Protein AF-A0A939C4G8-F1 (afdb_monomer)

Secondary structure (DSSP, 8-state):
-HHHHHHHHHHHHHHHHHHHHHHHHH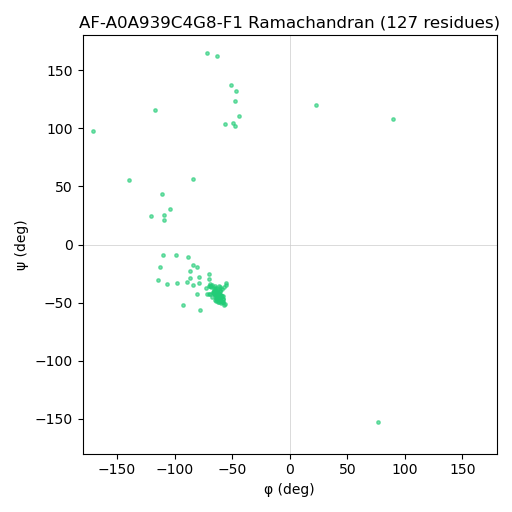HHHHHHHHHHHHHHHHTTSHHHHHHHHHHHHIIIIISHHHHHHHHHHHHHHHHHHHHHHHIIIIIHHHT---------SHHHHHHHHHHHHHHHHS-------

Sequence (129 aa):
MIEAMLPALFVLFSITEFFGDMVFVLKIFVLLTIISFIVMHLGKGPLAIILIVGISWFVLFGAFWFFGSVYVLMMLLLFGVSGILIDFFFVGGMGGPQEQTPISHGIDLKQKRGAMMAQARGGPRRMMR

Foldseek 3Di:
DVVVVVVVVVVVVVVVVVVVVVLVVLLVVLLVVLLVVLCVPVNDDPVSVVSSVVVSCCCSPPPVVPSSVVVVVVVVVVVVVVVVVCCVPPVVVVPDPPPPPPPPPPVVVVVVVVVVVVVVVDDDDDDDD

Solvent-accessible surface area (backbone atoms only — not comparable to full-atom values): 7527 Å² total; per-residue (Å²): 113,70,81,69,45,54,61,53,52,50,51,54,49,52,52,52,52,51,53,51,52,52,54,52,55,49,48,52,54,52,46,51,49,50,46,51,52,41,42,74,75,63,38,89,45,75,67,35,52,55,46,42,54,54,50,43,50,44,41,68,72,71,42,31,77,58,56,52,50,52,49,51,54,51,49,51,50,51,52,51,53,50,49,53,51,46,45,61,61,53,56,56,63,77,62,56,74,83,72,74,73,91,72,81,58,68,64,56,55,52,54,56,51,52,53,53,53,52,63,72,72,65,74,77,94,78,80,90,132

Mean predicted aligned error: 16.16 Å

pLDDT: mean 78.55, std 17.25, range [41.41, 95.81]

Radius of gyration: 36.56 Å; Cα contacts (8 Å, |Δi|>4): 32; chains: 1; bounding box: 114×70×55 Å

Organism: NCBI:txid3101447

Structure (mmCIF, N/CA/C/O backbone):
data_AF-A0A939C4G8-F1
#
_entry.id   AF-A0A939C4G8-F1
#
loop_
_atom_site.group_PDB
_atom_site.id
_atom_site.type_symbol
_atom_site.label_atom_id
_atom_site.label_alt_id
_atom_site.label_comp_id
_atom_site.label_asym_id
_atom_site.label_entity_id
_atom_site.label_seq_id
_atom_site.pdbx_PDB_ins_code
_atom_site.Cartn_x
_atom_site.Cartn_y
_atom_site.Cartn_z
_atom_site.occupancy
_atom_site.B_iso_or_equiv
_atom_site.auth_seq_id
_atom_site.auth_comp_id
_atom_site.auth_asym_id
_atom_site.auth_atom_id
_atom_site.pdbx_PDB_model_num
ATOM 1 N N . MET A 1 1 ? 26.650 -4.615 -33.624 1.00 62.28 1 MET A N 1
ATOM 2 C CA . MET A 1 1 ? 25.763 -5.363 -32.700 1.00 62.28 1 MET A CA 1
ATOM 3 C C . MET A 1 1 ? 25.749 -4.766 -31.296 1.00 62.28 1 MET A C 1
ATOM 5 O O . MET A 1 1 ? 24.661 -4.500 -30.818 1.00 62.28 1 MET A O 1
ATOM 9 N N . ILE A 1 2 ? 26.899 -4.488 -30.667 1.00 65.19 2 ILE A N 1
ATOM 10 C CA . ILE A 1 2 ? 26.976 -3.955 -29.286 1.00 65.19 2 ILE A CA 1
ATOM 11 C C . ILE A 1 2 ? 26.310 -2.567 -29.138 1.00 65.19 2 ILE A C 1
ATOM 13 O O . ILE A 1 2 ? 25.524 -2.363 -28.219 1.00 65.19 2 ILE A O 1
ATOM 17 N N . GLU A 1 3 ? 26.528 -1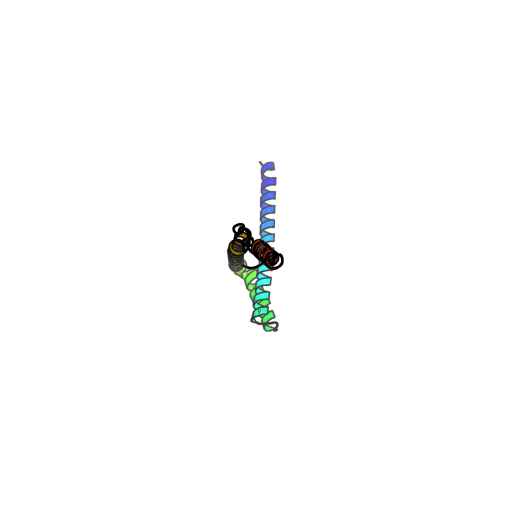.661 -30.098 1.00 68.81 3 GLU A N 1
ATOM 18 C CA . GLU A 1 3 ? 25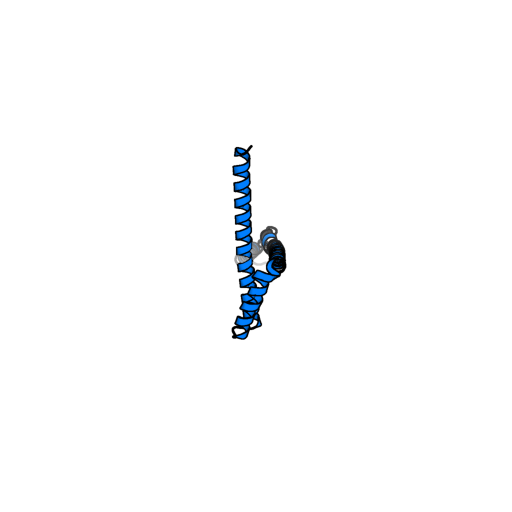.918 -0.313 -30.159 1.00 68.81 3 GLU A CA 1
ATOM 19 C C . GLU A 1 3 ? 24.376 -0.329 -30.112 1.00 68.81 3 GLU A C 1
ATOM 21 O O . GLU A 1 3 ? 23.757 0.550 -29.525 1.00 68.81 3 GLU A O 1
ATOM 26 N N . ALA A 1 4 ? 23.738 -1.360 -30.682 1.00 72.94 4 ALA A N 1
ATOM 27 C CA . ALA A 1 4 ? 22.280 -1.509 -30.679 1.00 72.94 4 ALA A CA 1
ATOM 28 C C . ALA A 1 4 ? 21.740 -2.168 -29.392 1.00 72.94 4 ALA A C 1
ATOM 30 O O . ALA A 1 4 ? 20.553 -2.062 -29.098 1.00 72.94 4 ALA A O 1
ATOM 31 N N . MET A 1 5 ? 22.596 -2.842 -28.614 1.00 71.50 5 MET A N 1
ATOM 32 C CA . MET A 1 5 ? 22.212 -3.510 -27.362 1.00 71.50 5 MET A CA 1
ATOM 33 C C . MET A 1 5 ? 22.252 -2.565 -26.154 1.00 71.50 5 MET A C 1
ATOM 35 O O . MET A 1 5 ? 21.472 -2.744 -25.222 1.00 71.50 5 MET A O 1
ATOM 39 N N . LEU A 1 6 ? 23.108 -1.539 -26.182 1.00 78.75 6 LEU A N 1
ATOM 40 C CA . LEU A 1 6 ? 23.199 -0.497 -25.150 1.00 78.75 6 LEU A CA 1
ATOM 41 C C . LEU A 1 6 ? 21.874 0.250 -24.889 1.00 78.75 6 LEU A C 1
ATOM 43 O O . LEU A 1 6 ? 21.456 0.297 -23.730 1.00 78.75 6 LEU A O 1
ATOM 47 N N . PRO A 1 7 ? 21.162 0.784 -25.903 1.00 81.94 7 PRO A N 1
ATOM 48 C CA . PRO A 1 7 ? 19.889 1.466 -25.669 1.00 81.94 7 PRO A CA 1
ATOM 49 C C . PRO A 1 7 ? 18.793 0.505 -25.188 1.00 81.94 7 PRO A C 1
ATOM 51 O O . PRO A 1 7 ? 17.990 0.874 -24.337 1.00 81.94 7 PRO A O 1
ATOM 54 N N . ALA A 1 8 ? 18.779 -0.743 -25.667 1.00 81.44 8 ALA A N 1
ATOM 55 C CA . ALA A 1 8 ? 17.812 -1.748 -25.226 1.00 81.44 8 ALA A CA 1
ATOM 56 C C . ALA A 1 8 ? 18.019 -2.149 -23.754 1.00 81.44 8 ALA A C 1
ATOM 58 O O . ALA A 1 8 ? 17.048 -2.261 -23.007 1.00 81.44 8 ALA A O 1
ATOM 59 N N . LEU A 1 9 ? 19.273 -2.313 -23.318 1.00 82.06 9 LEU A N 1
ATOM 60 C CA . LEU A 1 9 ? 19.614 -2.566 -21.915 1.00 82.06 9 LEU A CA 1
ATOM 61 C C . LEU A 1 9 ? 19.226 -1.393 -21.015 1.00 82.06 9 LEU A C 1
ATOM 63 O O . LEU A 1 9 ? 18.670 -1.615 -19.943 1.00 82.06 9 LEU A O 1
ATOM 67 N N . PHE A 1 10 ? 19.472 -0.161 -21.463 1.00 85.06 10 PHE A N 1
ATOM 68 C CA . PHE A 1 10 ? 19.080 1.037 -20.723 1.00 85.06 10 PHE A CA 1
ATOM 69 C C . PHE A 1 10 ? 17.557 1.136 -20.552 1.00 85.06 10 PHE A C 1
ATOM 71 O O . PHE A 1 10 ? 17.072 1.375 -19.448 1.00 85.06 10 PHE A O 1
ATOM 78 N N . VAL A 1 11 ? 16.790 0.882 -21.618 1.00 84.62 11 VAL A N 1
ATOM 79 C CA . VAL A 1 11 ? 15.318 0.866 -21.560 1.00 84.62 11 VAL A CA 1
ATOM 80 C C . VAL A 1 11 ? 14.811 -0.243 -20.636 1.00 84.62 11 VAL A C 1
ATOM 82 O O . VAL A 1 11 ? 13.945 0.009 -19.803 1.00 84.62 11 VAL A O 1
ATOM 85 N N . LEU A 1 12 ? 15.362 -1.455 -20.732 1.00 81.19 12 LEU A N 1
ATOM 86 C CA . LEU A 1 12 ? 14.971 -2.573 -19.870 1.00 81.19 12 LEU A CA 1
ATOM 87 C C . LEU A 1 12 ? 15.261 -2.278 -18.389 1.00 81.19 12 LEU A C 1
ATOM 89 O O . LEU A 1 12 ? 14.435 -2.570 -17.521 1.00 81.19 12 LEU A O 1
ATOM 93 N N . PHE A 1 13 ? 16.414 -1.672 -18.108 1.00 86.31 13 PHE A N 1
ATOM 94 C CA . PHE A 1 13 ? 16.793 -1.247 -16.766 1.00 86.31 13 PHE A CA 1
ATOM 95 C C . PHE A 1 13 ? 15.822 -0.190 -16.223 1.00 86.31 13 PHE A C 1
ATOM 97 O O . PHE A 1 13 ? 15.243 -0.395 -15.160 1.00 86.31 13 PHE A O 1
ATOM 104 N N . SER A 1 14 ? 15.536 0.858 -17.002 1.00 85.12 14 SER A N 1
ATOM 105 C CA . SER A 1 14 ? 14.605 1.924 -16.612 1.00 85.12 14 SER A CA 1
ATOM 106 C C . SER A 1 14 ? 13.181 1.411 -16.358 1.00 85.12 14 SER A C 1
ATOM 108 O O . SER A 1 14 ? 12.541 1.805 -15.384 1.00 85.12 14 SER A O 1
ATOM 110 N N . ILE A 1 15 ? 12.690 0.481 -17.184 1.00 86.44 15 ILE A N 1
ATOM 111 C CA . ILE A 1 15 ? 11.386 -0.162 -16.969 1.00 86.44 15 ILE A CA 1
ATOM 112 C C . ILE A 1 15 ? 11.390 -0.966 -15.662 1.00 86.44 15 ILE A C 1
ATOM 114 O O . ILE A 1 15 ? 10.424 -0.919 -14.903 1.00 86.44 15 ILE A O 1
ATOM 118 N N . THR A 1 16 ? 12.472 -1.694 -15.381 1.00 88.94 16 THR A N 1
ATOM 119 C CA . THR A 1 16 ? 12.589 -2.502 -14.159 1.00 88.94 16 THR A CA 1
ATOM 120 C C . THR A 1 16 ? 12.606 -1.625 -12.905 1.00 88.94 16 THR A C 1
ATOM 122 O O . THR A 1 16 ? 11.913 -1.946 -11.939 1.00 88.94 16 THR A O 1
ATOM 125 N N . GLU A 1 17 ? 13.330 -0.502 -12.930 1.00 88.38 17 GLU A N 1
ATOM 126 C CA . GLU A 1 17 ? 13.321 0.494 -11.848 1.00 88.38 17 GLU A CA 1
ATOM 127 C C . GLU A 1 17 ? 11.923 1.077 -11.637 1.00 88.38 17 GLU A C 1
ATOM 129 O O . GLU A 1 17 ? 11.413 1.068 -10.518 1.00 88.38 17 GLU A O 1
ATOM 134 N N . PHE A 1 18 ? 11.249 1.469 -12.722 1.00 90.06 18 PHE A N 1
ATOM 135 C CA . PHE A 1 18 ? 9.884 1.985 -12.662 1.00 90.06 18 PHE A CA 1
ATOM 136 C C . PHE A 1 18 ? 8.904 0.990 -12.019 1.00 90.06 18 PHE A C 1
ATOM 138 O O . PHE A 1 18 ? 8.099 1.363 -11.163 1.00 90.06 18 PHE A O 1
ATOM 145 N N . PHE A 1 19 ? 8.968 -0.295 -12.385 1.00 89.25 19 PHE A N 1
ATOM 146 C CA . PHE A 1 19 ? 8.139 -1.319 -11.742 1.00 89.25 19 PHE A CA 1
ATOM 147 C C . PHE A 1 19 ? 8.497 -1.516 -10.265 1.00 89.25 19 PHE A C 1
ATOM 149 O O . PHE A 1 19 ? 7.596 -1.731 -9.449 1.00 89.25 19 PHE A O 1
ATOM 156 N N . GLY A 1 20 ? 9.779 -1.412 -9.909 1.00 90.50 20 GLY A N 1
ATOM 157 C CA . GLY A 1 20 ? 10.233 -1.408 -8.518 1.00 90.50 20 GLY A CA 1
ATOM 158 C C . GLY A 1 20 ? 9.595 -0.277 -7.709 1.00 90.50 20 GLY A C 1
ATOM 159 O O . GLY A 1 20 ? 9.031 -0.529 -6.638 1.00 90.50 20 GLY A O 1
ATOM 160 N N . ASP A 1 2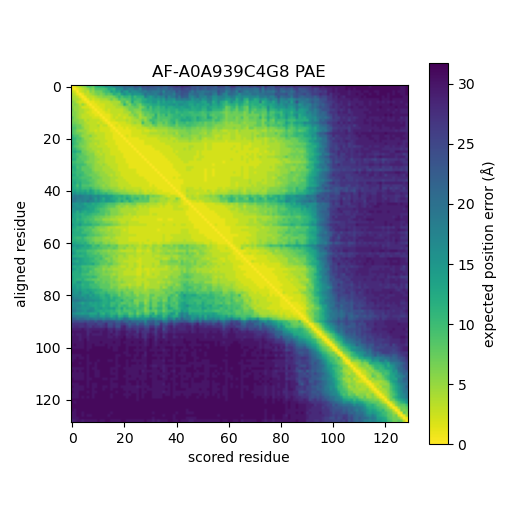1 ? 9.588 0.933 -8.263 1.00 91.88 21 ASP A N 1
ATOM 161 C CA . ASP A 1 21 ? 8.976 2.111 -7.646 1.00 91.88 21 ASP A CA 1
ATOM 162 C C . ASP A 1 21 ? 7.459 1.950 -7.487 1.00 91.88 21 ASP A C 1
ATOM 164 O O . ASP A 1 21 ? 6.905 2.222 -6.420 1.00 91.88 21 ASP A O 1
ATOM 168 N N . MET A 1 22 ? 6.767 1.430 -8.505 1.00 92.19 22 MET A N 1
ATOM 169 C CA . MET A 1 22 ? 5.324 1.162 -8.429 1.00 92.19 22 MET A CA 1
ATOM 170 C C . MET A 1 22 ? 4.976 0.119 -7.364 1.00 92.19 22 MET A C 1
ATOM 172 O O . MET A 1 22 ? 4.015 0.294 -6.610 1.00 92.19 22 MET A O 1
ATOM 176 N N . VAL A 1 23 ? 5.773 -0.945 -7.247 1.00 90.94 23 VAL A N 1
ATOM 177 C CA . VAL A 1 23 ? 5.611 -1.955 -6.191 1.00 90.94 23 VAL A CA 1
ATOM 178 C C . VAL A 1 23 ? 5.846 -1.347 -4.809 1.00 90.94 23 VAL A C 1
ATOM 180 O O . VAL A 1 23 ? 5.106 -1.652 -3.869 1.00 90.94 23 VAL A O 1
ATOM 183 N N . PHE A 1 24 ? 6.841 -0.472 -4.669 1.00 92.31 24 PHE A N 1
ATOM 184 C CA . PHE A 1 24 ? 7.102 0.235 -3.418 1.00 92.31 24 PHE A CA 1
ATOM 185 C C . PHE A 1 24 ? 5.929 1.140 -3.018 1.00 92.31 24 PHE A C 1
ATOM 187 O O . PHE A 1 24 ? 5.450 1.067 -1.883 1.00 92.31 24 PHE A O 1
ATOM 194 N N . VAL A 1 25 ? 5.395 1.920 -3.957 1.00 94.25 25 VAL A N 1
ATOM 195 C CA . VAL A 1 25 ? 4.201 2.749 -3.737 1.00 94.25 25 VAL A CA 1
ATOM 196 C C . VAL A 1 25 ? 3.005 1.886 -3.323 1.00 94.25 25 VAL A C 1
ATOM 198 O O . VAL A 1 25 ? 2.323 2.196 -2.344 1.00 94.25 25 VAL A O 1
ATOM 201 N N . LEU A 1 26 ? 2.784 0.754 -3.996 1.00 93.44 26 LEU A N 1
ATOM 202 C CA . LEU A 1 26 ? 1.706 -0.177 -3.656 1.00 93.44 26 LEU A CA 1
ATOM 203 C C . LEU A 1 26 ? 1.842 -0.728 -2.225 1.00 93.44 26 LEU A C 1
ATOM 205 O O . LEU A 1 26 ? 0.845 -0.842 -1.510 1.00 93.44 26 LEU A O 1
ATOM 209 N N . LYS A 1 27 ? 3.066 -1.013 -1.764 1.00 92.69 27 LYS A N 1
ATOM 210 C CA . LYS A 1 27 ? 3.325 -1.417 -0.370 1.00 92.69 27 LYS A CA 1
ATOM 211 C C . LYS A 1 27 ? 2.915 -0.344 0.632 1.00 92.69 27 LYS A C 1
ATOM 213 O O . LYS A 1 27 ? 2.333 -0.686 1.661 1.00 92.69 27 LYS A O 1
ATOM 218 N N . ILE A 1 28 ? 3.168 0.930 0.334 1.00 94.12 28 ILE A N 1
ATOM 219 C CA . ILE A 1 28 ? 2.742 2.044 1.195 1.00 94.12 28 ILE A CA 1
ATOM 220 C C . ILE A 1 28 ? 1.214 2.088 1.287 1.00 94.12 28 ILE A C 1
ATOM 222 O O . ILE A 1 28 ? 0.666 2.177 2.385 1.00 94.12 28 ILE A O 1
ATOM 226 N N . PHE A 1 29 ? 0.510 1.970 0.162 1.00 94.00 29 PHE A N 1
ATOM 227 C CA . PHE A 1 29 ? -0.954 1.964 0.153 1.00 94.00 29 PHE A CA 1
ATOM 228 C C . PHE A 1 29 ? -1.554 0.792 0.938 1.00 94.00 29 PHE A C 1
ATOM 230 O O . PHE A 1 29 ? -2.477 0.982 1.737 1.00 94.0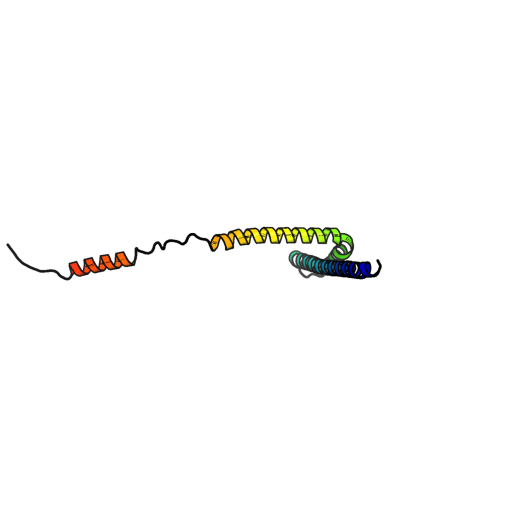0 29 PHE A O 1
ATOM 237 N N . VAL A 1 30 ? -1.008 -0.412 0.766 1.00 93.50 30 VAL A N 1
ATOM 238 C CA . VAL A 1 30 ? -1.426 -1.591 1.538 1.00 93.50 30 VAL A CA 1
ATOM 239 C C . VAL A 1 30 ? -1.144 -1.392 3.031 1.00 93.50 30 VAL A C 1
ATOM 241 O O . VAL A 1 30 ? -2.019 -1.665 3.852 1.00 93.50 30 VAL A O 1
ATOM 244 N N . LEU A 1 31 ? 0.021 -0.847 3.398 1.00 95.12 31 LEU A N 1
ATOM 245 C CA . LEU A 1 31 ? 0.359 -0.520 4.788 1.00 95.12 31 LEU A CA 1
ATOM 246 C C . LEU A 1 31 ? -0.657 0.452 5.403 1.00 95.12 31 LEU A C 1
ATOM 248 O O . LEU A 1 31 ? -1.190 0.190 6.480 1.00 95.12 31 LEU A O 1
ATOM 252 N N . LEU A 1 32 ? -0.963 1.550 4.708 1.00 95.31 32 LEU A N 1
ATOM 253 C CA . LEU A 1 32 ? -1.952 2.532 5.162 1.00 95.31 32 LEU A CA 1
ATOM 254 C C . LEU A 1 32 ? -3.343 1.909 5.312 1.00 95.31 32 LEU A C 1
ATOM 256 O O . LEU A 1 32 ? -4.058 2.226 6.261 1.00 95.31 32 LEU A O 1
ATOM 260 N N . THR A 1 33 ? -3.701 0.985 4.422 1.00 93.19 33 THR A N 1
ATOM 261 C CA . THR A 1 33 ? -4.970 0.250 4.486 1.00 93.19 33 THR A CA 1
ATOM 262 C C . THR A 1 33 ? -5.038 -0.639 5.728 1.00 93.19 33 THR A C 1
ATOM 264 O O . THR A 1 33 ? -6.048 -0.623 6.428 1.00 93.19 33 THR A O 1
ATOM 267 N N . ILE A 1 34 ? -3.959 -1.355 6.062 1.00 93.94 34 ILE A N 1
ATOM 268 C CA . ILE A 1 34 ? -3.869 -2.176 7.283 1.00 93.94 34 ILE A CA 1
ATOM 269 C C . ILE A 1 34 ? -3.978 -1.297 8.532 1.00 93.94 34 ILE A C 1
ATOM 271 O O . ILE A 1 34 ? -4.766 -1.598 9.430 1.00 93.94 34 ILE A O 1
ATOM 275 N N . ILE A 1 35 ? -3.222 -0.194 8.580 1.00 95.44 35 ILE A N 1
ATOM 276 C CA . ILE A 1 35 ? -3.260 0.752 9.703 1.00 95.44 35 ILE A CA 1
ATOM 277 C C . ILE A 1 35 ? -4.678 1.302 9.874 1.00 95.44 35 ILE A C 1
ATOM 279 O O . ILE A 1 35 ? -5.221 1.261 10.977 1.00 95.44 35 ILE A O 1
ATOM 283 N N . SER A 1 36 ? -5.291 1.778 8.789 1.00 94.81 36 SER A N 1
ATOM 284 C CA . SER A 1 36 ? -6.652 2.315 8.800 1.00 94.81 36 SER A CA 1
ATOM 285 C C . SER A 1 36 ? -7.6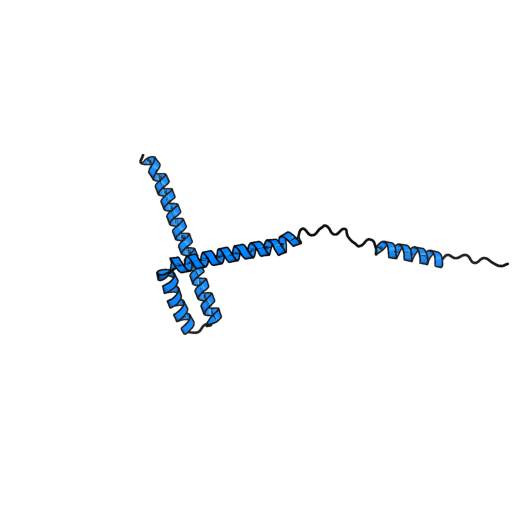60 1.271 9.281 1.00 94.81 36 SER A C 1
ATOM 287 O O . SER A 1 36 ? -8.427 1.543 10.203 1.00 94.81 36 SER A O 1
ATOM 289 N N . PHE A 1 37 ? -7.607 0.052 8.738 1.00 94.38 37 PHE A N 1
ATOM 290 C CA . PHE A 1 37 ? -8.494 -1.037 9.133 1.00 94.38 37 PHE A CA 1
ATOM 291 C C . PHE A 1 37 ? -8.388 -1.341 10.631 1.00 94.38 37 PHE A C 1
ATOM 293 O O . PHE A 1 37 ? -9.408 -1.380 11.323 1.00 94.38 37 PHE A O 1
ATOM 300 N N . ILE A 1 38 ? -7.168 -1.503 11.149 1.00 95.50 38 ILE A N 1
ATOM 301 C CA . ILE A 1 38 ? -6.954 -1.855 12.555 1.00 95.50 38 ILE A CA 1
ATOM 302 C C . ILE A 1 38 ? -7.383 -0.712 13.473 1.00 95.50 38 ILE A C 1
ATOM 304 O O . ILE A 1 38 ? -8.097 -0.952 14.444 1.00 95.50 38 ILE A O 1
ATOM 308 N N . VAL A 1 39 ? -7.014 0.530 13.160 1.00 94.88 39 VAL A N 1
ATOM 309 C CA . VAL A 1 39 ? -7.377 1.684 13.993 1.00 94.88 39 VAL A CA 1
ATOM 310 C C . VAL A 1 39 ? -8.891 1.909 14.015 1.00 94.88 39 VAL A C 1
ATOM 312 O O . VAL A 1 39 ? -9.427 2.247 15.070 1.00 94.88 39 VAL A O 1
ATOM 315 N N . MET A 1 40 ? -9.595 1.691 12.899 1.00 95.38 40 MET A N 1
ATOM 316 C CA . MET A 1 40 ? -11.055 1.837 12.850 1.00 95.38 40 MET A CA 1
ATOM 317 C C . MET A 1 40 ? -11.801 0.743 13.624 1.00 95.38 40 MET A C 1
ATOM 319 O O . MET A 1 40 ? -12.828 1.040 14.226 1.00 95.38 40 MET A O 1
ATOM 323 N N . HIS A 1 41 ? -11.308 -0.500 13.623 1.00 93.81 41 HIS A N 1
ATOM 324 C CA . HIS A 1 41 ? -12.038 -1.633 14.213 1.00 93.81 41 HIS A CA 1
ATOM 325 C C . HIS A 1 41 ? -11.588 -1.987 15.636 1.00 93.81 41 HIS A C 1
ATOM 327 O O . HIS A 1 41 ? -12.403 -2.420 16.446 1.00 93.81 41 HIS A O 1
ATOM 333 N N . LEU A 1 42 ? -10.302 -1.818 15.953 1.00 92.25 42 LEU A N 1
ATOM 334 C CA . LEU A 1 42 ? -9.707 -2.184 17.247 1.00 92.25 42 LEU A CA 1
ATOM 335 C C . LEU A 1 42 ? -9.311 -0.963 18.094 1.00 92.25 42 LEU A C 1
ATOM 337 O O . LEU A 1 42 ? -8.960 -1.108 19.266 1.00 92.25 42 LEU A O 1
ATOM 341 N N . GLY A 1 43 ? -9.367 0.246 17.529 1.00 90.81 43 GLY A N 1
ATOM 342 C CA . GLY A 1 43 ? -8.997 1.481 18.216 1.00 90.81 43 GLY A CA 1
ATOM 343 C C . GLY A 1 43 ? -7.482 1.685 18.331 1.00 90.81 43 GLY A C 1
ATOM 344 O O . GLY A 1 43 ? -6.702 1.234 17.496 1.00 90.81 43 GLY A O 1
ATOM 345 N N . LYS A 1 44 ? -7.053 2.414 19.371 1.00 90.69 44 LYS A N 1
ATOM 346 C CA . LYS A 1 44 ? -5.656 2.871 19.563 1.00 90.69 44 LYS A CA 1
ATOM 347 C C . LYS A 1 44 ? -4.921 2.165 20.713 1.00 90.69 44 LYS A C 1
ATOM 349 O O . LYS A 1 44 ? -3.974 2.711 21.270 1.00 90.69 44 LYS A O 1
ATOM 354 N N . GLY A 1 45 ? -5.384 0.983 21.118 1.00 93.31 45 GLY A N 1
ATOM 355 C CA . GLY A 1 45 ? -4.787 0.241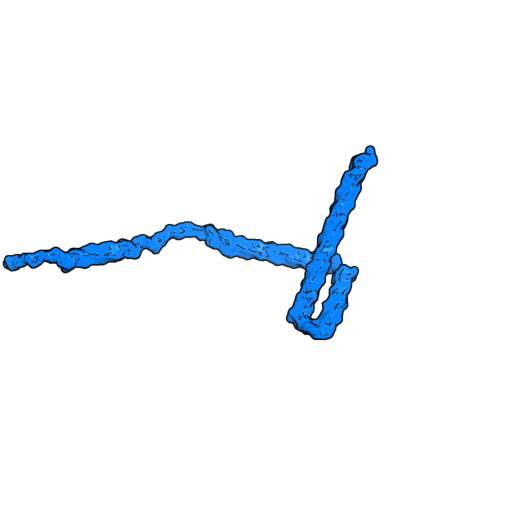 22.231 1.00 93.31 45 GLY A CA 1
ATOM 356 C C . GLY A 1 45 ? -3.409 -0.361 21.898 1.00 93.31 45 GLY A C 1
ATOM 357 O O . GLY A 1 45 ? -3.074 -0.516 20.724 1.00 93.31 45 GLY A O 1
ATOM 358 N N . PRO A 1 46 ? -2.626 -0.795 22.904 1.00 92.69 46 PRO A N 1
ATOM 359 C CA . PRO A 1 46 ? -1.342 -1.477 22.688 1.00 92.69 46 PRO A CA 1
ATOM 360 C C . PRO A 1 46 ? -1.459 -2.722 21.794 1.00 92.69 46 PRO A C 1
ATOM 362 O O . PRO A 1 46 ? -0.592 -2.987 20.964 1.00 92.69 46 PRO A O 1
ATOM 365 N N . LEU A 1 47 ? -2.578 -3.444 21.907 1.00 93.12 47 LEU A N 1
ATOM 366 C CA . LEU A 1 47 ? -2.905 -4.588 21.054 1.00 93.12 47 LEU A CA 1
ATOM 367 C C . LEU A 1 47 ? -3.029 -4.195 19.570 1.00 93.12 47 LEU A C 1
ATOM 369 O O . LEU A 1 47 ? -2.592 -4.946 18.703 1.00 93.12 47 LEU A O 1
ATOM 373 N N . ALA A 1 48 ? -3.557 -3.003 19.268 1.00 93.75 48 ALA A N 1
ATOM 374 C CA . ALA A 1 48 ? -3.660 -2.505 17.899 1.00 93.75 48 ALA A CA 1
ATOM 375 C C . ALA A 1 48 ? -2.272 -2.283 17.284 1.00 93.75 48 ALA A C 1
ATOM 377 O O . ALA A 1 48 ? -2.051 -2.646 16.136 1.00 93.75 48 ALA A O 1
ATOM 378 N N . ILE A 1 49 ? -1.313 -1.769 18.059 1.00 93.94 49 ILE A N 1
ATOM 379 C CA . ILE A 1 49 ? 0.068 -1.564 17.596 1.00 93.94 49 ILE A CA 1
ATOM 380 C C . ILE A 1 49 ? 0.730 -2.906 17.268 1.00 93.94 49 ILE A C 1
ATOM 382 O O . ILE A 1 49 ? 1.319 -3.052 16.198 1.00 93.94 49 ILE A O 1
ATOM 386 N N . ILE A 1 50 ? 0.592 -3.899 18.152 1.00 95.81 50 ILE A N 1
ATOM 387 C CA . ILE A 1 50 ? 1.151 -5.243 17.937 1.00 95.81 50 ILE A CA 1
ATOM 388 C C . ILE A 1 50 ? 0.562 -5.870 16.667 1.00 95.81 50 ILE A C 1
ATOM 390 O O . ILE A 1 50 ? 1.303 -6.417 15.851 1.00 95.81 50 ILE A O 1
ATOM 394 N N . LEU A 1 51 ? -0.753 -5.745 16.465 1.00 95.50 51 LEU A N 1
ATOM 395 C CA . LEU A 1 51 ? -1.419 -6.251 15.266 1.00 95.50 51 LEU A CA 1
ATOM 396 C C . LEU A 1 51 ? -0.998 -5.492 14.007 1.00 95.50 51 LEU A C 1
ATOM 398 O O . LEU A 1 51 ? -0.743 -6.134 12.992 1.00 95.50 51 LEU A O 1
ATOM 402 N N . ILE A 1 52 ? -0.869 -4.162 14.064 1.00 95.38 52 ILE A N 1
ATOM 403 C CA . ILE A 1 52 ? -0.381 -3.356 12.936 1.00 95.38 52 ILE A CA 1
ATOM 404 C C . ILE A 1 52 ? 0.996 -3.852 12.525 1.00 95.38 52 ILE A C 1
ATOM 406 O O . ILE A 1 52 ? 1.190 -4.167 11.356 1.00 95.38 52 ILE A O 1
ATOM 410 N N . VAL A 1 53 ? 1.935 -3.972 13.463 1.00 95.50 53 VAL A N 1
ATOM 411 C CA . VAL A 1 53 ? 3.303 -4.402 13.154 1.00 95.50 53 VAL A CA 1
ATOM 412 C C . VAL A 1 53 ? 3.321 -5.841 12.634 1.00 95.50 53 VAL A C 1
ATOM 414 O O . VAL A 1 53 ? 3.911 -6.097 11.586 1.00 95.50 53 VAL A O 1
ATOM 417 N N . GLY A 1 54 ? 2.640 -6.768 13.314 1.00 95.25 54 GLY A N 1
ATOM 418 C CA . GLY A 1 54 ? 2.633 -8.185 12.945 1.00 95.25 54 GLY A CA 1
ATOM 419 C C . GLY A 1 54 ? 1.987 -8.450 11.584 1.00 95.25 54 GLY A C 1
ATOM 420 O O . GLY A 1 54 ? 2.578 -9.117 10.733 1.00 95.25 54 GLY A O 1
ATOM 421 N N . ILE A 1 55 ? 0.800 -7.886 11.347 1.00 94.44 55 ILE A N 1
ATOM 422 C CA . ILE A 1 55 ? 0.075 -8.052 10.082 1.00 94.44 55 ILE A CA 1
ATOM 423 C C . ILE A 1 55 ? 0.808 -7.319 8.957 1.00 94.44 55 ILE A C 1
ATOM 425 O O . ILE A 1 55 ? 0.980 -7.892 7.884 1.00 94.44 55 ILE A O 1
ATOM 429 N N . SER A 1 56 ? 1.304 -6.098 9.189 1.00 94.56 56 SER A N 1
ATOM 430 C CA . SER A 1 56 ? 2.048 -5.359 8.157 1.00 94.56 56 SER A CA 1
ATOM 431 C C . SER A 1 56 ? 3.328 -6.084 7.759 1.00 94.56 56 SER A C 1
ATOM 433 O O . SER A 1 56 ? 3.621 -6.189 6.571 1.00 94.56 56 SER A O 1
ATOM 435 N N . TRP A 1 57 ? 4.069 -6.645 8.717 1.00 94.44 57 TRP A N 1
ATOM 436 C CA . TRP A 1 57 ? 5.254 -7.444 8.412 1.00 94.44 57 TRP A CA 1
ATOM 437 C C . TRP A 1 57 ? 4.908 -8.658 7.538 1.00 94.44 57 TRP A C 1
ATOM 439 O O . TRP A 1 57 ? 5.501 -8.860 6.476 1.00 94.44 57 TRP A O 1
ATOM 449 N N . PHE A 1 58 ? 3.903 -9.436 7.946 1.00 94.69 58 PHE A N 1
ATOM 450 C CA . PHE A 1 58 ? 3.474 -10.622 7.208 1.00 94.69 58 PHE A CA 1
ATOM 451 C C . PHE A 1 58 ? 2.979 -10.286 5.793 1.00 94.69 58 PHE A C 1
ATOM 453 O O . PHE A 1 58 ? 3.358 -10.944 4.822 1.00 94.69 58 PHE A O 1
ATOM 460 N N . VAL A 1 59 ? 2.172 -9.234 5.651 1.00 92.75 59 VAL A N 1
ATOM 461 C CA . VAL A 1 59 ? 1.582 -8.845 4.366 1.00 92.75 59 VAL A CA 1
ATOM 462 C C . VAL A 1 59 ? 2.623 -8.241 3.418 1.00 92.75 59 VAL A C 1
ATOM 464 O O . VAL A 1 59 ? 2.637 -8.591 2.240 1.00 92.75 59 VAL A O 1
ATOM 467 N N . LEU A 1 60 ? 3.516 -7.368 3.896 1.00 92.75 60 LEU A N 1
ATOM 468 C CA . LEU A 1 60 ? 4.466 -6.650 3.032 1.00 92.75 60 LEU A CA 1
ATOM 469 C C . LEU A 1 60 ? 5.681 -7.484 2.605 1.00 92.75 60 LEU A C 1
ATOM 471 O O . LEU A 1 60 ? 6.256 -7.217 1.541 1.00 92.75 60 LEU A O 1
ATOM 475 N N . PHE A 1 61 ? 6.081 -8.461 3.424 1.00 91.81 61 PHE A N 1
ATOM 476 C CA . PHE A 1 61 ? 7.278 -9.274 3.184 1.00 91.81 61 PHE A CA 1
ATOM 477 C C . PHE A 1 61 ? 6.976 -10.749 2.908 1.00 91.81 61 PHE A C 1
ATOM 479 O O . PHE A 1 61 ? 7.714 -11.370 2.150 1.00 91.81 61 PHE A O 1
ATOM 486 N N . GLY A 1 62 ? 5.903 -11.312 3.470 1.00 90.81 62 GLY A N 1
ATOM 487 C CA . GLY A 1 62 ? 5.548 -12.723 3.284 1.00 90.81 62 GLY A CA 1
ATOM 488 C C . GLY A 1 62 ? 4.590 -12.961 2.119 1.00 90.81 62 GLY A C 1
ATOM 489 O O . GLY A 1 62 ? 4.857 -13.782 1.247 1.00 90.81 62 GLY A O 1
ATOM 490 N N . ALA A 1 63 ? 3.473 -12.232 2.088 1.00 89.88 63 ALA A N 1
ATOM 491 C CA . ALA A 1 63 ? 2.344 -12.528 1.199 1.00 89.88 63 ALA A CA 1
ATOM 492 C C . ALA A 1 63 ? 1.992 -11.386 0.226 1.00 89.88 63 ALA A C 1
ATOM 494 O O . ALA A 1 63 ? 0.859 -11.298 -0.255 1.00 89.88 63 ALA A O 1
ATOM 495 N N . PHE A 1 64 ? 2.955 -10.514 -0.089 1.00 90.12 64 PHE A N 1
ATOM 496 C CA . PHE A 1 64 ? 2.695 -9.291 -0.854 1.00 90.12 64 PHE A CA 1
ATOM 497 C C . PHE A 1 64 ? 2.086 -9.551 -2.235 1.00 90.12 64 PHE A C 1
ATOM 499 O O . PHE A 1 64 ? 1.179 -8.834 -2.641 1.00 90.12 64 PHE A O 1
ATOM 506 N N . TRP A 1 65 ? 2.524 -10.601 -2.931 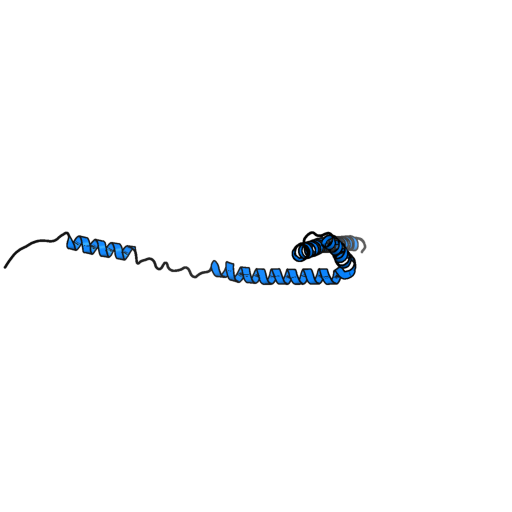1.00 87.94 65 TRP A N 1
ATOM 507 C CA . TRP A 1 65 ? 1.969 -10.972 -4.236 1.00 87.94 65 TRP A CA 1
ATOM 508 C C . TRP A 1 65 ? 0.460 -11.225 -4.186 1.00 87.94 65 TRP A C 1
ATOM 510 O O . TRP A 1 65 ? -0.250 -10.842 -5.103 1.00 87.94 65 TRP A O 1
ATOM 520 N N . PHE A 1 66 ? -0.051 -11.813 -3.103 1.00 89.38 66 PHE A N 1
ATOM 521 C CA . PHE A 1 66 ? -1.483 -12.048 -2.951 1.00 89.38 66 PHE A CA 1
ATOM 522 C C . PHE A 1 66 ? -2.218 -10.767 -2.537 1.00 89.38 66 PHE A C 1
ATOM 524 O O . PHE A 1 66 ? -3.124 -10.310 -3.232 1.00 89.38 66 PHE A O 1
ATOM 531 N N . PHE A 1 67 ? -1.805 -10.148 -1.429 1.00 88.38 67 PHE A N 1
ATOM 532 C CA . PHE A 1 67 ? -2.506 -8.984 -0.875 1.00 88.38 67 PHE A CA 1
ATOM 533 C C . PHE A 1 67 ? -2.393 -7.735 -1.754 1.00 88.38 67 PHE A C 1
ATOM 535 O O . PHE A 1 67 ? -3.361 -6.987 -1.873 1.00 88.38 67 PHE A O 1
ATOM 542 N N . GLY A 1 68 ? -1.247 -7.523 -2.401 1.00 86.62 68 GLY A N 1
ATOM 543 C CA . GLY A 1 68 ? -1.044 -6.442 -3.360 1.00 86.62 68 GLY A CA 1
ATOM 544 C C . GLY A 1 68 ? -1.947 -6.597 -4.582 1.00 86.62 68 GLY A C 1
ATOM 545 O O . GLY A 1 68 ? -2.632 -5.648 -4.955 1.00 86.62 68 GLY A O 1
ATOM 546 N N . SER A 1 69 ? -2.032 -7.798 -5.162 1.00 88.06 69 SER A N 1
ATOM 547 C CA . SER A 1 69 ? -2.927 -8.057 -6.298 1.00 88.06 69 SER A CA 1
ATOM 548 C C . SER A 1 69 ? -4.402 -7.913 -5.931 1.00 88.06 69 SER A C 1
ATOM 550 O O . SER A 1 69 ? -5.151 -7.289 -6.682 1.00 88.06 69 SER A O 1
ATOM 552 N N . VAL A 1 70 ? -4.826 -8.427 -4.770 1.00 91.19 70 VAL A N 1
ATOM 553 C CA . VAL A 1 70 ? -6.202 -8.243 -4.278 1.00 91.19 70 VAL A CA 1
ATOM 554 C C . VAL A 1 70 ? -6.508 -6.760 -4.069 1.00 91.19 70 VAL A C 1
ATOM 556 O O . VAL A 1 70 ? -7.572 -6.300 -4.473 1.00 91.19 70 VAL A O 1
ATOM 559 N N . TYR A 1 71 ? -5.575 -5.994 -3.497 1.00 89.06 71 TYR A N 1
ATOM 560 C CA . TYR A 1 71 ? -5.739 -4.553 -3.317 1.00 89.06 71 TYR A CA 1
ATOM 561 C C . TYR A 1 71 ? -5.925 -3.825 -4.654 1.00 89.06 71 TYR A C 1
ATOM 563 O O . TYR A 1 71 ? -6.867 -3.048 -4.800 1.00 89.06 71 TYR A O 1
ATOM 571 N N . VAL A 1 72 ? -5.078 -4.109 -5.649 1.00 89.31 72 VAL A N 1
ATOM 572 C CA . VAL A 1 72 ? -5.201 -3.520 -6.993 1.00 89.31 72 VAL A CA 1
ATOM 573 C C . VAL A 1 72 ? -6.539 -3.886 -7.632 1.00 89.31 72 VAL A C 1
ATOM 575 O O . VAL A 1 72 ? -7.207 -3.012 -8.180 1.00 89.31 72 VAL A O 1
ATOM 578 N N . LEU A 1 73 ? -6.964 -5.147 -7.524 1.00 92.25 73 LEU A N 1
ATOM 579 C CA . LEU A 1 73 ? -8.250 -5.601 -8.054 1.00 92.25 73 LEU A CA 1
ATOM 580 C C . LEU A 1 73 ? -9.425 -4.860 -7.400 1.00 92.25 73 LEU A C 1
ATOM 582 O O . LEU A 1 73 ? -10.334 -4.411 -8.096 1.00 92.25 73 LEU A O 1
ATOM 586 N N . MET A 1 74 ? -9.392 -4.702 -6.076 1.00 89.75 74 MET A N 1
ATOM 587 C CA . MET A 1 74 ? -10.414 -3.964 -5.332 1.00 89.75 74 MET A CA 1
ATOM 588 C C . MET A 1 74 ? -10.439 -2.484 -5.717 1.00 89.75 74 MET A C 1
ATOM 590 O O . MET A 1 74 ? -11.519 -1.930 -5.900 1.00 89.75 74 MET A O 1
ATOM 594 N N . MET A 1 75 ? -9.276 -1.852 -5.892 1.00 89.69 75 MET A N 1
ATOM 595 C CA . MET A 1 75 ? -9.195 -0.460 -6.344 1.00 89.69 75 MET A CA 1
ATOM 596 C C . MET A 1 75 ? -9.720 -0.293 -7.769 1.00 89.69 75 MET A C 1
ATOM 598 O O . MET A 1 75 ? -10.486 0.630 -8.027 1.00 89.69 75 MET A O 1
ATOM 602 N N . LEU A 1 76 ? -9.390 -1.210 -8.681 1.00 91.62 76 LEU A N 1
ATOM 603 C CA . LEU A 1 76 ? -9.915 -1.189 -10.046 1.00 91.62 76 LEU A CA 1
ATOM 604 C C . LEU A 1 76 ? -11.442 -1.330 -10.064 1.00 91.62 76 LEU A C 1
ATOM 606 O O . LEU A 1 76 ? -12.120 -0.592 -10.779 1.00 91.62 76 LEU A O 1
ATOM 610 N N . LEU A 1 77 ? -11.987 -2.234 -9.247 1.00 91.62 77 LEU A N 1
ATOM 611 C CA . LEU A 1 77 ? -13.431 -2.398 -9.091 1.00 91.62 77 LEU A CA 1
ATOM 612 C C . LEU A 1 77 ? -14.069 -1.132 -8.509 1.00 91.62 77 LEU A C 1
ATOM 614 O O . LEU A 1 77 ? -15.077 -0.666 -9.036 1.00 91.62 77 LEU A O 1
ATOM 618 N N . LEU A 1 78 ? -13.473 -0.544 -7.469 1.00 90.69 78 LEU A N 1
ATOM 619 C CA . LEU A 1 78 ? -13.974 0.678 -6.841 1.00 90.69 78 LEU A CA 1
ATOM 620 C C . LEU A 1 78 ? -13.976 1.857 -7.820 1.00 90.69 78 LEU A C 1
ATOM 622 O O . LEU A 1 78 ? -14.967 2.584 -7.892 1.00 90.69 78 LEU A O 1
ATOM 626 N N . PHE A 1 79 ? -12.904 2.032 -8.596 1.00 90.50 79 PHE A N 1
ATOM 627 C CA . PHE A 1 79 ? -12.827 3.068 -9.625 1.00 90.50 79 PHE A CA 1
ATOM 628 C C . PHE A 1 79 ? -13.819 2.818 -10.760 1.00 90.50 79 PHE A C 1
ATOM 630 O O . PHE A 1 79 ? -14.477 3.759 -11.192 1.00 90.50 79 PHE A O 1
ATOM 637 N N . GLY A 1 80 ? -13.987 1.567 -11.196 1.00 89.06 80 GLY A N 1
ATOM 638 C CA . GLY A 1 80 ? -14.972 1.202 -12.214 1.00 89.06 80 GLY A CA 1
ATOM 639 C C . GLY A 1 80 ? -16.405 1.504 -11.770 1.00 89.06 80 GLY A C 1
ATOM 640 O O . GLY A 1 80 ? -17.144 2.181 -12.481 1.00 89.06 80 GLY A O 1
ATOM 641 N N . VAL A 1 81 ? -16.783 1.078 -10.562 1.00 89.81 81 VAL A N 1
ATOM 642 C CA . VAL A 1 81 ? -18.105 1.373 -9.982 1.00 89.81 81 VAL A CA 1
ATOM 643 C C . VAL A 1 81 ? -18.294 2.877 -9.772 1.00 89.81 81 VAL A C 1
ATOM 645 O O . VAL A 1 81 ? -19.353 3.408 -10.101 1.00 89.81 81 VAL A O 1
ATOM 648 N N . SER A 1 82 ? -17.274 3.582 -9.273 1.00 88.94 82 SER A N 1
ATOM 649 C CA . SER A 1 82 ? -17.335 5.040 -9.093 1.00 88.94 82 SER A CA 1
ATOM 650 C C . SER A 1 82 ? -17.497 5.770 -10.426 1.00 88.94 82 SER A C 1
ATOM 652 O O . SER A 1 82 ? -18.282 6.708 -10.494 1.00 88.94 82 SER A O 1
ATOM 654 N N . GLY A 1 83 ? -16.823 5.323 -11.491 1.00 87.62 83 GLY A N 1
ATOM 655 C CA . GLY A 1 83 ? -16.980 5.875 -12.839 1.00 87.62 83 GLY A CA 1
ATOM 656 C C . GLY A 1 83 ? -18.408 5.720 -13.357 1.00 87.62 83 GLY A C 1
ATOM 657 O O . GLY A 1 83 ? -19.025 6.703 -13.751 1.00 87.62 83 GLY A O 1
ATOM 658 N N . ILE A 1 84 ? -18.979 4.518 -13.232 1.00 87.12 84 ILE A N 1
ATOM 659 C CA . ILE A 1 84 ? -20.375 4.255 -13.608 1.00 87.12 84 ILE A CA 1
ATOM 660 C C . ILE A 1 84 ? -21.335 5.166 -12.828 1.00 87.12 84 ILE A C 1
ATOM 662 O O . ILE A 1 84 ? -22.231 5.772 -13.412 1.00 87.12 84 ILE A O 1
ATOM 666 N N . LEU A 1 85 ? -21.151 5.290 -11.509 1.00 87.31 85 LEU A N 1
ATOM 667 C CA . LEU A 1 85 ? -21.970 6.178 -10.681 1.00 87.31 85 LEU A CA 1
ATOM 668 C C . LEU A 1 85 ? -21.840 7.641 -11.124 1.00 87.31 85 LEU A C 1
ATOM 670 O O . LEU A 1 85 ? -22.852 8.334 -11.224 1.00 87.31 85 LEU A O 1
ATOM 674 N N . ILE A 1 86 ? -20.626 8.112 -11.417 1.00 87.44 86 ILE A N 1
ATOM 675 C CA . ILE A 1 86 ? -20.405 9.476 -11.908 1.00 87.44 86 ILE A CA 1
ATOM 676 C C . ILE A 1 86 ? -21.160 9.695 -13.223 1.00 87.44 86 ILE A C 1
ATOM 678 O O . ILE A 1 86 ? -21.860 10.698 -13.357 1.00 87.44 86 ILE A O 1
ATOM 682 N N . ASP A 1 87 ? -21.100 8.745 -14.149 1.00 82.94 87 ASP A N 1
ATOM 683 C CA . ASP A 1 87 ? -21.802 8.848 -15.427 1.00 82.94 87 ASP A CA 1
ATOM 684 C C . ASP A 1 87 ? -23.328 8.920 -15.236 1.00 82.94 87 ASP A C 1
ATOM 686 O O . ASP A 1 87 ? -23.990 9.796 -15.802 1.00 82.94 87 ASP A O 1
ATOM 690 N N . PHE A 1 88 ? -23.899 8.075 -14.371 1.00 82.25 88 PHE A N 1
ATOM 691 C CA . PHE A 1 88 ? -25.340 8.088 -14.085 1.00 82.25 88 PHE A CA 1
ATOM 692 C C . PHE A 1 88 ? -25.818 9.383 -13.417 1.00 82.25 88 PHE A C 1
ATOM 694 O O . PHE A 1 88 ? -26.880 9.895 -13.776 1.00 82.25 88 PHE A O 1
ATOM 701 N N . PHE A 1 89 ? -25.063 9.916 -12.453 1.00 80.31 89 PHE A N 1
ATOM 702 C CA . PHE A 1 89 ? -25.497 11.075 -11.666 1.00 80.31 89 PHE A CA 1
ATOM 703 C C . PHE A 1 89 ? -25.106 12.426 -12.283 1.00 80.31 89 PHE A C 1
ATOM 705 O O . PHE A 1 89 ? -25.857 13.389 -12.137 1.00 80.31 89 PHE A O 1
ATOM 712 N N . PHE A 1 90 ? -23.973 12.521 -12.984 1.00 73.00 90 PHE A N 1
ATOM 713 C CA . PHE A 1 90 ? -23.447 13.797 -13.488 1.00 73.00 90 PHE A CA 1
ATOM 714 C C . PHE A 1 90 ? -23.612 13.974 -15.001 1.00 73.00 90 PHE A C 1
ATOM 716 O O . PHE A 1 90 ? -23.894 15.087 -15.443 1.00 73.00 90 PHE A O 1
ATOM 723 N N . VAL A 1 91 ? -23.519 12.909 -15.804 1.00 60.69 91 VAL A N 1
ATOM 724 C CA . VAL A 1 91 ? -23.674 13.021 -17.269 1.00 60.69 91 VAL A CA 1
ATOM 725 C C . VAL A 1 91 ? -25.154 12.983 -17.675 1.00 60.69 91 VAL A C 1
ATOM 727 O O . VAL A 1 91 ? -25.568 13.739 -18.553 1.00 60.69 91 VAL A O 1
ATOM 730 N N . GLY A 1 92 ? -25.991 12.213 -16.971 1.00 56.62 92 GLY A N 1
ATOM 731 C CA . GLY A 1 92 ? -27.452 12.236 -17.158 1.00 56.62 92 GLY A CA 1
ATOM 732 C C . GLY A 1 92 ? -28.141 13.520 -16.664 1.00 56.62 92 GLY A C 1
ATOM 733 O O . GLY A 1 92 ? -29.195 13.888 -17.176 1.00 56.62 92 GLY A O 1
ATOM 734 N N . GLY A 1 93 ? -27.542 14.227 -15.696 1.00 54.50 93 GLY A N 1
ATOM 735 C CA . GLY A 1 93 ? -28.110 15.438 -15.083 1.00 54.50 93 GLY A CA 1
ATOM 736 C C . GLY A 1 93 ? -27.794 16.754 -15.808 1.00 54.50 93 GLY A C 1
ATOM 737 O O . GLY A 1 93 ? -28.549 17.713 -15.675 1.00 54.50 93 GLY A O 1
ATOM 738 N N . MET A 1 94 ? -26.716 16.816 -16.602 1.00 50.56 94 MET A N 1
ATOM 739 C CA . MET A 1 94 ? -26.383 17.993 -17.430 1.00 50.56 94 MET A CA 1
ATOM 740 C C . MET A 1 94 ? -27.026 17.965 -18.826 1.00 50.56 94 MET A C 1
ATOM 742 O O . MET A 1 94 ? -27.006 18.974 -19.528 1.00 50.56 94 MET A O 1
ATOM 746 N N . GLY A 1 95 ? -27.611 16.831 -19.219 1.00 52.78 95 GLY A N 1
ATOM 747 C CA . GLY A 1 95 ? -28.317 16.633 -20.486 1.00 52.78 95 GLY A CA 1
ATOM 748 C C . GLY A 1 95 ? -29.830 16.488 -20.332 1.00 52.78 95 GLY A C 1
ATOM 749 O O . GLY A 1 95 ? -30.455 15.843 -21.172 1.00 52.78 95 GLY A O 1
ATOM 750 N N . GLY A 1 96 ? -30.425 17.040 -19.267 1.00 48.62 96 GLY A N 1
ATOM 751 C CA . GLY A 1 96 ? -31.880 17.165 -19.190 1.00 48.62 96 GLY A CA 1
ATOM 752 C C . GLY A 1 96 ? -32.393 17.838 -20.472 1.00 48.62 96 GLY A C 1
ATOM 753 O O . GLY A 1 96 ? -31.743 18.783 -20.937 1.00 48.62 96 GLY A O 1
ATOM 754 N N . PRO A 1 97 ? -33.504 17.365 -21.079 1.00 50.06 97 PRO A N 1
ATOM 755 C CA . PRO A 1 97 ? -34.127 18.071 -22.191 1.00 50.06 97 PRO A CA 1
ATOM 756 C C . PRO A 1 97 ? -34.220 19.530 -21.778 1.00 50.06 97 PRO A C 1
ATOM 758 O O . PRO A 1 97 ? -34.622 19.789 -20.645 1.00 50.06 97 PRO A O 1
ATOM 761 N N . GLN A 1 98 ? -33.815 20.460 -22.647 1.00 49.09 98 GLN A N 1
ATOM 762 C CA . GLN A 1 98 ? -34.175 21.858 -22.463 1.00 49.09 98 GLN A CA 1
ATOM 763 C C . GLN A 1 98 ? -35.672 21.877 -22.164 1.00 49.09 98 GLN A C 1
ATOM 765 O O . GLN A 1 98 ? -36.490 21.661 -23.061 1.00 49.09 98 GLN A O 1
ATOM 770 N N . GLU A 1 99 ? -36.014 22.046 -20.887 1.00 45.12 99 GLU A N 1
ATOM 771 C CA . GLU A 1 99 ? -37.357 22.347 -20.457 1.00 45.12 99 GLU A CA 1
ATOM 772 C C . GLU A 1 99 ? -37.691 23.614 -21.225 1.00 45.12 99 GLU A C 1
ATOM 774 O O . GLU A 1 99 ? -37.182 24.701 -20.943 1.00 45.12 99 GLU A O 1
ATOM 779 N N . GLN A 1 100 ? -38.500 23.447 -22.271 1.00 49.47 100 GLN A N 1
ATOM 780 C CA . GLN A 1 100 ? -39.324 24.514 -22.792 1.00 49.47 100 GLN A CA 1
ATOM 781 C C . GLN A 1 100 ? -40.027 25.074 -21.567 1.00 49.47 100 GLN A C 1
ATOM 783 O O . GLN A 1 100 ? -40.881 24.408 -20.989 1.00 49.47 100 GLN A O 1
ATOM 788 N N . THR A 1 101 ? -39.567 26.234 -21.116 1.00 41.41 101 THR A N 1
ATOM 789 C CA . THR A 1 101 ? -40.031 26.906 -19.912 1.00 41.41 101 THR A CA 1
ATOM 790 C C . THR A 1 101 ? -41.559 26.858 -19.855 1.00 41.41 101 THR A C 1
ATOM 792 O O . THR A 1 101 ? -42.221 27.550 -20.632 1.00 41.41 101 THR A O 1
ATOM 795 N N . PRO A 1 102 ? -42.181 26.099 -18.933 1.00 50.50 102 PRO A N 1
ATOM 796 C CA . PRO A 1 102 ? -43.623 26.135 -18.774 1.00 50.50 102 PRO A CA 1
ATOM 797 C C . PRO A 1 102 ? -43.975 27.314 -17.862 1.00 50.50 102 PRO A C 1
ATOM 799 O O . PRO A 1 102 ? -44.581 27.147 -16.810 1.00 50.50 102 PRO A O 1
ATOM 802 N N . ILE A 1 103 ? -43.553 28.533 -18.219 1.00 55.81 103 ILE A N 1
ATOM 803 C CA . ILE A 1 103 ? -43.912 29.756 -17.484 1.00 55.81 103 ILE A CA 1
ATOM 804 C C . ILE A 1 103 ? -44.214 30.897 -18.468 1.00 55.81 103 ILE A C 1
ATOM 806 O O . ILE A 1 103 ? -43.675 31.994 -18.383 1.00 55.81 103 ILE A O 1
ATOM 810 N N . SER A 1 104 ? -45.151 30.646 -19.386 1.00 54.19 104 SER A N 1
ATOM 811 C CA . SER A 1 104 ? -45.898 31.682 -20.122 1.00 54.19 104 SER A CA 1
ATOM 812 C C . SER A 1 104 ? -47.333 31.826 -19.586 1.00 54.19 104 SER A C 1
ATOM 814 O O . SER A 1 104 ? -48.259 32.132 -20.325 1.00 54.19 104 SER A O 1
ATOM 816 N N . HIS A 1 105 ? -47.566 31.572 -18.293 1.00 52.06 105 HIS A N 1
ATOM 817 C CA . HIS A 1 105 ? -48.908 31.701 -17.697 1.00 52.06 105 HIS A CA 1
ATOM 818 C C . HIS A 1 105 ? -49.036 32.848 -16.683 1.00 52.06 105 HIS A C 1
ATOM 820 O O . HIS A 1 105 ? -50.142 33.321 -16.430 1.00 52.06 105 HIS A O 1
ATOM 826 N N . GLY A 1 106 ? -47.928 33.363 -16.136 1.00 52.00 106 GLY A N 1
ATOM 827 C CA . GLY A 1 106 ? -47.963 34.436 -15.131 1.00 52.00 106 GLY A CA 1
ATOM 828 C C . GLY A 1 106 ? -48.185 35.845 -15.697 1.00 52.00 106 GLY A C 1
ATOM 829 O O . GLY A 1 106 ? -48.826 36.675 -15.048 1.00 52.00 106 GLY A O 1
ATOM 830 N N . ILE A 1 107 ? -47.680 36.120 -16.903 1.00 56.19 107 ILE A N 1
ATOM 831 C CA . ILE A 1 107 ? -47.792 37.440 -17.546 1.00 56.19 107 ILE A CA 1
ATOM 832 C C . ILE A 1 107 ? -49.180 37.595 -18.186 1.00 56.19 107 ILE A C 1
ATOM 834 O O . ILE A 1 107 ? -49.854 38.599 -17.948 1.00 56.19 107 ILE A O 1
ATOM 838 N N . ASP A 1 108 ? -49.676 36.545 -18.848 1.00 55.44 108 ASP A N 1
ATOM 839 C CA . ASP A 1 108 ? -50.999 36.537 -19.482 1.00 55.44 108 ASP A CA 1
ATOM 840 C C . ASP A 1 108 ? -52.143 36.670 -18.469 1.00 55.44 108 ASP A C 1
ATOM 842 O O . ASP A 1 108 ? -53.111 37.391 -18.712 1.00 55.44 108 ASP A O 1
ATOM 846 N N . LEU A 1 109 ? -52.031 36.057 -17.282 1.00 57.44 109 LEU A N 1
ATOM 847 C CA . LEU A 1 109 ? -53.038 36.200 -16.221 1.00 57.44 109 LEU A CA 1
ATOM 848 C C . LEU A 1 109 ? -53.074 37.615 -15.623 1.00 57.44 109 LEU A C 1
ATOM 850 O O . LEU A 1 109 ? -54.158 38.112 -15.299 1.00 57.44 109 LEU A O 1
ATOM 854 N N . LYS A 1 110 ? -51.923 38.291 -15.498 1.00 59.47 110 LYS A N 1
ATOM 855 C CA . LYS A 1 110 ? -51.870 39.696 -15.056 1.00 59.47 110 LYS A CA 1
ATOM 856 C C . LYS A 1 110 ? -52.431 40.636 -16.119 1.00 59.47 110 LYS A C 1
ATOM 858 O O . LYS A 1 110 ? -53.217 41.522 -15.778 1.00 59.47 110 LYS A O 1
ATOM 863 N N . GLN A 1 111 ? -52.098 40.414 -17.388 1.00 61.97 111 GLN A N 1
ATOM 864 C CA . GLN A 1 111 ? -52.587 41.236 -18.495 1.00 61.97 111 GLN A CA 1
ATOM 865 C C . GLN A 1 111 ? -54.106 41.092 -18.677 1.00 61.97 111 GLN A C 1
ATOM 867 O O . GLN A 1 111 ? -54.815 42.093 -18.804 1.00 61.97 111 GLN A O 1
ATOM 872 N N . LYS A 1 112 ? -54.638 39.867 -18.564 1.00 59.59 112 LYS A N 1
ATOM 873 C CA . LYS A 1 112 ? -56.081 39.599 -18.673 1.00 59.59 112 LYS A CA 1
ATOM 874 C C . LYS A 1 112 ? -56.883 40.161 -17.488 1.00 59.59 112 LYS A C 1
ATOM 876 O O . LYS A 1 112 ? -57.984 40.672 -17.688 1.00 59.59 112 LYS A O 1
ATOM 881 N N . ARG A 1 113 ? -56.328 40.148 -16.264 1.00 59.25 113 ARG A N 1
ATOM 882 C CA . ARG A 1 113 ? -56.961 40.771 -15.079 1.00 59.25 113 ARG A CA 1
ATOM 883 C C . ARG A 1 113 ? -56.912 42.302 -15.107 1.00 59.25 113 ARG A C 1
ATOM 885 O O . ARG A 1 113 ? -57.894 42.936 -14.724 1.00 59.25 113 ARG A O 1
ATOM 892 N N . GLY A 1 114 ? -55.819 42.893 -15.596 1.00 60.75 114 GLY A N 1
ATOM 893 C CA . GLY A 1 114 ? -55.698 44.345 -15.769 1.00 60.75 114 GLY A CA 1
ATOM 894 C C . GLY A 1 114 ? -56.694 44.903 -16.790 1.00 60.75 114 GLY A C 1
ATOM 895 O O . GLY A 1 114 ? -57.348 45.910 -16.521 1.00 60.75 114 GLY A O 1
ATOM 896 N N . ALA A 1 115 ? -56.884 44.201 -17.913 1.00 61.03 115 ALA A N 1
ATOM 897 C CA . ALA A 1 115 ? -57.848 44.581 -18.946 1.00 61.03 115 ALA A CA 1
ATOM 898 C C . ALA A 1 115 ? -59.310 44.509 -18.456 1.00 61.03 115 ALA A C 1
ATOM 900 O O . ALA A 1 115 ? -60.079 45.440 -18.695 1.00 61.03 115 ALA A O 1
ATOM 901 N N . MET A 1 116 ? -59.688 43.466 -17.700 1.00 60.12 116 MET A N 1
ATOM 902 C CA . MET A 1 116 ? -61.039 43.367 -17.120 1.00 60.12 116 MET A CA 1
ATOM 903 C C . MET A 1 116 ? -61.318 44.450 -16.069 1.00 60.12 116 MET A C 1
ATOM 905 O O . MET A 1 116 ? -62.411 45.015 -16.044 1.00 60.12 116 MET A O 1
ATOM 909 N N . MET A 1 117 ? -60.347 44.778 -15.209 1.00 59.66 117 MET A N 1
ATOM 910 C CA . MET A 1 117 ? -60.533 45.837 -14.207 1.00 59.66 117 MET A CA 1
ATOM 911 C C . MET A 1 117 ? -60.610 47.237 -14.828 1.00 59.66 117 MET A C 1
ATOM 913 O O . MET A 1 117 ? -61.362 48.076 -14.331 1.00 59.66 117 MET A O 1
ATOM 917 N N . ALA A 1 118 ? -59.882 47.490 -15.920 1.00 60.06 118 ALA A N 1
ATOM 918 C CA . ALA A 1 118 ? -59.987 48.742 -16.668 1.00 60.06 118 ALA A CA 1
ATOM 919 C C . ALA A 1 118 ? -61.369 48.895 -17.331 1.00 60.06 118 ALA A C 1
ATOM 921 O O . ALA A 1 118 ? -61.954 49.977 -17.290 1.00 60.06 118 ALA A O 1
ATOM 922 N N . GLN A 1 119 ? -61.938 47.800 -17.847 1.00 59.09 119 GLN A N 1
ATOM 923 C CA . GLN A 1 119 ? -63.278 47.791 -18.442 1.00 59.09 119 GLN A CA 1
ATOM 924 C C . GLN A 1 119 ? -64.396 47.981 -17.396 1.00 59.09 119 GLN A C 1
ATOM 926 O O . GLN A 1 119 ? -65.421 48.587 -17.696 1.00 59.09 119 GLN A O 1
ATOM 931 N N . ALA A 1 120 ? -64.180 47.545 -16.149 1.00 58.25 120 ALA A N 1
ATOM 932 C CA . ALA A 1 120 ? -65.129 47.727 -15.046 1.00 58.25 120 ALA A CA 1
ATOM 933 C C . ALA A 1 120 ? -65.087 49.129 -14.395 1.00 58.25 120 ALA A C 1
ATOM 935 O O . ALA A 1 120 ? -66.046 49.524 -13.733 1.00 58.25 120 ALA A O 1
ATOM 936 N N . ARG A 1 121 ? -63.998 49.895 -14.567 1.00 59.34 121 ARG A N 1
ATOM 937 C CA . ARG A 1 121 ? -63.826 51.244 -13.980 1.00 59.34 121 ARG A CA 1
ATOM 938 C C . ARG A 1 121 ? -64.122 52.408 -14.937 1.00 59.34 121 ARG A C 1
ATOM 940 O O . ARG A 1 121 ? -64.203 53.540 -14.472 1.00 59.34 121 ARG A O 1
ATOM 947 N N . GLY A 1 122 ? -64.317 52.149 -16.231 1.00 56.31 122 GLY A N 1
ATOM 948 C CA . GLY A 1 122 ? -64.554 53.163 -17.271 1.00 56.31 122 GLY A CA 1
ATOM 949 C C . GLY A 1 122 ? -65.972 53.164 -17.853 1.00 56.31 122 GLY A C 1
ATOM 950 O O . GLY A 1 122 ? -66.129 53.214 -19.069 1.00 56.31 122 GLY A O 1
ATOM 951 N N . GLY A 1 123 ? -67.006 53.049 -17.015 1.00 53.03 123 GLY A N 1
ATOM 952 C CA . GLY A 1 123 ? -68.394 53.003 -17.490 1.00 53.03 123 GLY A CA 1
ATOM 953 C C . GLY A 1 123 ? -68.854 54.279 -18.213 1.00 53.03 123 GLY A C 1
ATOM 954 O O . GLY A 1 123 ? -68.317 55.361 -17.980 1.00 53.03 123 GLY A O 1
ATOM 955 N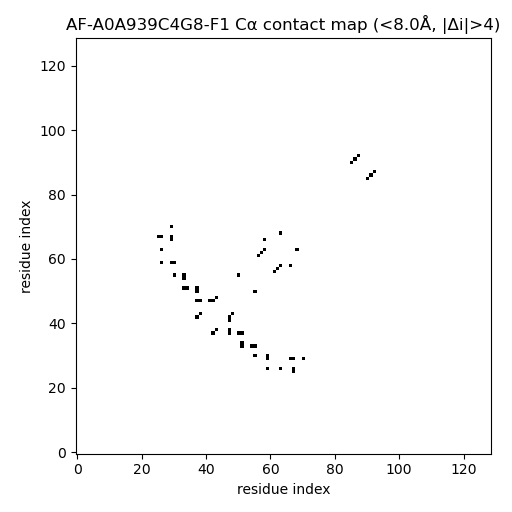 N . PRO A 1 124 ? -69.948 54.188 -18.984 1.00 46.84 124 PRO A N 1
ATOM 956 C CA . PRO A 1 124 ? -70.890 55.292 -19.082 1.00 46.84 124 PRO A CA 1
ATOM 957 C C . PRO A 1 124 ? -72.267 54.898 -18.537 1.00 46.84 124 PRO A C 1
ATOM 959 O O . PRO A 1 124 ? -72.999 54.092 -19.105 1.00 46.84 124 PRO A O 1
ATOM 962 N N . ARG A 1 125 ? -72.650 55.583 -17.453 1.00 56.91 125 ARG A N 1
ATOM 963 C CA . ARG A 1 125 ? -74.040 55.974 -17.192 1.00 56.91 125 ARG A CA 1
ATOM 964 C C . ARG A 1 125 ? -74.629 56.605 -18.463 1.00 56.91 125 ARG A C 1
ATOM 966 O O . ARG A 1 125 ? -74.099 57.620 -18.906 1.00 56.91 125 ARG A O 1
ATOM 973 N N . ARG A 1 126 ? -75.740 56.074 -18.979 1.00 55.53 126 ARG A N 1
ATOM 974 C CA . ARG A 1 126 ? -76.799 56.779 -19.742 1.00 55.53 126 ARG A CA 1
ATOM 975 C C . ARG A 1 126 ? -77.967 55.796 -19.907 1.00 55.53 126 ARG A C 1
ATOM 977 O O . ARG A 1 126 ? -77.811 54.774 -20.550 1.00 55.53 126 ARG A O 1
ATOM 984 N N . MET A 1 127 ? -78.981 55.892 -19.047 1.00 48.16 127 MET A N 1
ATOM 985 C CA . MET A 1 127 ? -80.196 56.719 -19.176 1.00 48.16 127 MET A CA 1
ATOM 986 C C . MET A 1 127 ? -81.329 55.967 -19.893 1.00 48.16 127 MET A C 1
ATOM 988 O O . MET A 1 127 ? -81.266 55.747 -21.092 1.00 48.16 127 MET A O 1
ATOM 992 N N . MET A 1 128 ? -82.337 55.607 -19.088 1.00 42.34 128 MET A N 1
ATOM 993 C CA . MET A 1 128 ? -83.784 55.623 -19.357 1.00 42.34 128 MET A CA 1
ATOM 994 C C . MET A 1 128 ? -84.246 55.587 -20.822 1.00 42.34 128 MET A C 1
ATOM 996 O O . MET A 1 128 ? -84.119 56.587 -21.529 1.00 42.34 128 MET A O 1
ATOM 1000 N N . ARG A 1 129 ? -85.017 54.558 -21.175 1.00 44.44 129 ARG A N 1
ATOM 1001 C CA . ARG A 1 129 ? -86.486 54.650 -21.241 1.00 44.44 129 ARG A CA 1
ATOM 1002 C C . ARG A 1 129 ? -87.111 53.276 -21.419 1.00 44.44 129 ARG A C 1
ATOM 1004 O O . ARG A 1 129 ? -86.536 52.479 -22.185 1.00 44.44 129 ARG A O 1
#